Protein AF-A0A1B6EVH2-F1 (afdb_monomer_lite)

Secondary structure (DSSP, 8-state):
-TTEEEEE-SS----TT-----EEEEE-GGGS-TTT-TT---TTSTHHHHHHGGGG--TTHHHHHHHHHHHHHHHHHHHHTSPEEEEEEE--SS--SEEEEEEE------SB----PPP--TTPPP-----B---SSSS----EEEEGGGSTTHHHHHHTS-GGGS-S---S--EEEE---

pLDDT: mean 78.66, std 13.13, range [38.56, 90.81]

Sequence (181 aa):
DPRLSFSPAAPPLLPPAATTHLGTLSFDTQLLPPEDNYLATTHNVTGATRWQDTLELPAHCPDYDLSLLAARYDHYRNLSSRLLNLSLRLDTTEVREHMFGARVKLSWPRLAQDLVFPLTQVGNTTQRLLLVSNPGTQQPLVVQLVLETAYPSAASVLDNLPPGLKPEALTGAQSVLLVSA

Structure (mmCIF, N/CA/C/O backbone):
data_AF-A0A1B6EVH2-F1
#
_entry.id   AF-A0A1B6EVH2-F1
#
loop_
_atom_site.group_PDB
_atom_site.id
_atom_site.type_symbol
_atom_site.label_atom_id
_atom_site.label_alt_id
_atom_site.label_comp_id
_atom_site.label_asym_id
_atom_site.label_entity_id
_atom_site.label_seq_id
_atom_site.pdbx_PDB_ins_code
_atom_site.Cartn_x
_atom_site.Cartn_y
_atom_site.Cartn_z
_atom_site.occupancy
_atom_site.B_iso_or_equiv
_atom_site.auth_seq_id
_atom_site.auth_comp_id
_atom_site.auth_asym_id
_atom_site.auth_atom_id
_atom_site.pdbx_PDB_model_num
ATOM 1 N N . ASP A 1 1 ? -1.213 4.601 22.299 1.00 71.00 1 ASP A N 1
ATOM 2 C CA . ASP A 1 1 ? -0.086 4.949 21.415 1.00 71.00 1 ASP A CA 1
ATOM 3 C C . ASP A 1 1 ? -0.499 6.198 20.645 1.00 71.00 1 ASP A C 1
ATOM 5 O O . ASP A 1 1 ? -1.566 6.136 20.046 1.00 71.00 1 ASP A O 1
ATOM 9 N N . PRO A 1 2 ? 0.241 7.321 20.712 1.00 77.62 2 PRO A N 1
ATOM 10 C CA . PRO A 1 2 ? -0.133 8.566 20.026 1.00 77.62 2 PRO A CA 1
ATOM 11 C C . PRO A 1 2 ? -0.187 8.434 18.497 1.00 77.62 2 PRO A C 1
ATOM 13 O O . PRO A 1 2 ? -0.788 9.270 17.836 1.00 77.62 2 PRO A O 1
ATOM 16 N N . ARG A 1 3 ? 0.413 7.377 17.940 1.00 82.44 3 ARG A N 1
ATOM 17 C CA . ARG A 1 3 ? 0.448 7.097 16.500 1.00 82.44 3 ARG A CA 1
ATOM 18 C C . ARG A 1 3 ? -0.829 6.462 15.979 1.00 82.44 3 ARG A C 1
ATOM 20 O O . ARG A 1 3 ? -0.997 6.344 14.776 1.00 82.44 3 ARG A O 1
ATOM 27 N N . LEU A 1 4 ? -1.704 5.994 16.861 1.00 84.38 4 LEU A N 1
ATOM 28 C CA . LEU A 1 4 ? -2.889 5.253 16.469 1.00 84.38 4 LEU A CA 1
ATOM 29 C C . LEU A 1 4 ? -4.134 6.097 16.701 1.00 84.38 4 LEU A C 1
ATOM 31 O O . LEU A 1 4 ? -4.364 6.587 17.806 1.00 84.38 4 LEU A O 1
ATOM 35 N N . SER A 1 5 ? -4.946 6.239 15.659 1.00 85.81 5 SER A N 1
ATOM 36 C CA . SER A 1 5 ? -6.197 6.990 15.715 1.00 85.81 5 SER A CA 1
ATOM 37 C C . SER A 1 5 ? -7.366 6.154 15.205 1.00 85.81 5 SER A C 1
ATOM 39 O O . SER A 1 5 ? -7.192 5.221 14.420 1.00 85.81 5 SER A O 1
ATOM 41 N N . PHE A 1 6 ? -8.561 6.459 15.704 1.00 85.81 6 PHE A N 1
ATOM 42 C CA . PHE A 1 6 ? -9.798 5.796 15.311 1.00 85.81 6 PHE A CA 1
ATOM 43 C C . PHE A 1 6 ? -10.743 6.825 14.702 1.00 85.81 6 PHE A C 1
ATOM 45 O O . PHE A 1 6 ? -11.055 7.833 15.334 1.00 85.81 6 PHE A O 1
ATOM 52 N N . SER A 1 7 ? -11.202 6.554 13.484 1.00 87.38 7 SER A N 1
ATOM 53 C CA . SER A 1 7 ? -12.237 7.335 12.818 1.00 87.38 7 SER A CA 1
ATOM 54 C C . SER A 1 7 ? -13.526 6.512 12.789 1.00 87.38 7 SER A C 1
ATOM 56 O O . SER A 1 7 ? -13.542 5.450 12.158 1.00 87.38 7 SER A O 1
ATOM 58 N N . PRO A 1 8 ? -14.591 6.933 13.494 1.00 83.50 8 PRO A N 1
ATOM 59 C CA . PRO A 1 8 ? -15.845 6.197 13.503 1.00 83.50 8 PRO A CA 1
ATOM 60 C C . PRO A 1 8 ? -16.499 6.250 12.120 1.00 83.50 8 PRO A C 1
ATOM 62 O O . PRO A 1 8 ? -16.557 7.300 11.478 1.00 83.50 8 PRO A O 1
ATOM 65 N N . ALA A 1 9 ? -17.047 5.120 11.680 1.00 79.94 9 ALA A N 1
ATOM 66 C CA . ALA A 1 9 ? -18.043 5.139 10.624 1.00 79.94 9 ALA A CA 1
ATOM 67 C C . ALA A 1 9 ? -19.291 5.847 11.178 1.00 79.94 9 ALA A C 1
ATOM 69 O O . ALA A 1 9 ? -19.557 5.762 12.378 1.00 79.94 9 ALA A O 1
ATOM 70 N N . ALA A 1 10 ? -20.018 6.575 10.324 1.00 74.06 10 ALA A N 1
ATOM 71 C CA . ALA A 1 10 ? -21.297 7.226 10.638 1.00 74.06 10 ALA A CA 1
ATOM 72 C C . ALA A 1 10 ? -22.165 6.386 11.608 1.00 74.06 10 ALA A C 1
ATOM 74 O O . ALA A 1 10 ? -22.065 5.162 11.550 1.00 74.06 10 ALA A O 1
ATOM 75 N N . PRO A 1 11 ? -23.009 7.001 12.469 1.00 73.31 11 PRO A N 1
ATOM 76 C CA . PRO A 1 11 ? -23.606 6.363 13.651 1.00 73.31 11 PRO A CA 1
ATOM 77 C C . PRO A 1 11 ? -24.042 4.911 13.385 1.00 73.31 11 PRO A C 1
ATOM 79 O O . PRO A 1 11 ? -25.050 4.694 12.704 1.00 73.31 11 PRO A O 1
ATOM 82 N N . PRO A 1 12 ? -23.259 3.916 13.853 1.00 71.69 12 PRO A N 1
ATOM 83 C CA . PRO A 1 12 ? -23.447 2.541 13.428 1.00 71.69 12 PRO A CA 1
ATOM 84 C C . PRO A 1 12 ? -24.636 1.939 14.171 1.00 71.69 12 PRO A C 1
ATOM 86 O O . PRO A 1 12 ? -24.682 1.930 15.400 1.00 71.69 12 PRO A O 1
ATOM 89 N N . LEU A 1 13 ? -25.602 1.413 13.421 1.00 80.31 13 LEU A N 1
ATOM 90 C CA . LEU A 1 13 ? -26.661 0.581 13.980 1.00 80.31 13 LEU A CA 1
ATOM 91 C C . LEU A 1 13 ? -26.056 -0.795 14.281 1.00 80.31 13 LEU A C 1
ATOM 93 O O . LEU A 1 13 ? -25.420 -1.377 13.404 1.00 80.31 13 LEU A O 1
ATOM 97 N N . LEU A 1 14 ? -26.226 -1.291 15.510 1.00 82.62 14 LEU A N 1
ATOM 98 C CA . LEU A 1 14 ? -25.617 -2.537 15.991 1.00 82.62 14 LEU A CA 1
ATOM 99 C C . LEU A 1 14 ? -26.667 -3.649 16.128 1.00 82.62 14 LEU A C 1
ATOM 101 O O . LEU A 1 14 ? -27.191 -3.865 17.222 1.00 82.62 14 LEU A O 1
ATOM 105 N N . PRO A 1 15 ? -27.014 -4.355 15.036 1.00 83.88 15 PRO A N 1
ATOM 106 C CA . PRO A 1 15 ? -27.939 -5.470 15.118 1.00 83.88 15 PRO A CA 1
ATOM 107 C C . PRO A 1 15 ? -27.346 -6.637 15.928 1.00 83.88 15 PRO A C 1
ATOM 109 O O . PRO A 1 15 ? -26.137 -6.892 15.875 1.00 83.88 15 PRO A O 1
ATOM 112 N N . PRO A 1 16 ? -28.187 -7.384 16.664 1.00 82.81 16 PRO A N 1
ATOM 113 C CA . PRO A 1 16 ? -27.738 -8.544 17.418 1.00 82.81 16 PRO A CA 1
ATOM 114 C C . PRO A 1 16 ? -27.186 -9.629 16.483 1.00 82.81 16 PRO A C 1
ATOM 116 O O . PRO A 1 16 ? -27.730 -9.874 15.408 1.00 82.81 16 PRO A O 1
ATOM 119 N N . ALA A 1 17 ? -26.114 -10.296 16.924 1.00 84.19 17 ALA A N 1
ATOM 120 C CA . ALA A 1 17 ? -25.451 -11.400 16.218 1.00 84.19 17 ALA A CA 1
ATOM 121 C C . ALA A 1 17 ? -24.926 -11.070 14.802 1.00 84.19 17 ALA A C 1
ATOM 123 O O . ALA A 1 17 ? -24.724 -11.976 13.993 1.00 84.19 17 ALA A O 1
ATOM 124 N N . ALA A 1 18 ? -24.660 -9.795 14.507 1.00 85.81 18 ALA A N 1
ATOM 125 C CA . ALA A 1 18 ? -24.142 -9.352 13.217 1.00 85.81 18 ALA A CA 1
ATOM 126 C C . ALA A 1 18 ? -22.791 -8.632 13.346 1.00 85.81 18 ALA A C 1
ATOM 128 O O . ALA A 1 18 ? -22.536 -7.888 14.295 1.00 85.81 18 ALA A O 1
ATOM 129 N N . THR A 1 19 ? -21.920 -8.823 12.354 1.00 84.62 19 THR A N 1
ATOM 130 C CA . THR A 1 19 ? -20.659 -8.081 12.249 1.00 84.62 19 THR A CA 1
ATOM 131 C C . THR A 1 19 ? -20.939 -6.680 11.713 1.00 84.62 19 THR A C 1
ATOM 133 O O . THR A 1 19 ? -21.393 -6.526 10.583 1.00 84.62 19 THR A O 1
ATOM 136 N N . THR A 1 20 ? -20.650 -5.659 12.519 1.00 84.75 20 THR A N 1
ATOM 137 C CA . THR A 1 20 ? -20.881 -4.252 12.161 1.00 84.75 20 THR A CA 1
ATOM 138 C C . THR A 1 20 ? -19.551 -3.525 12.014 1.00 84.75 20 THR A C 1
ATOM 140 O O . THR A 1 20 ? -18.671 -3.645 12.867 1.00 84.75 20 THR A O 1
ATOM 143 N N . HIS A 1 21 ? -19.396 -2.752 10.941 1.00 85.44 21 HIS A N 1
ATOM 144 C CA . HIS A 1 21 ? -18.233 -1.892 10.756 1.00 85.44 21 HIS A CA 1
ATOM 145 C C . HIS A 1 21 ? -18.384 -0.618 11.599 1.00 85.44 21 HIS A C 1
ATOM 147 O O . HIS A 1 21 ? -19.167 0.267 11.264 1.00 85.44 21 HIS A O 1
ATOM 153 N N . LEU A 1 22 ? -17.630 -0.536 12.698 1.00 85.25 22 LEU A N 1
ATOM 154 C CA . LEU A 1 22 ? -17.666 0.601 13.625 1.00 85.25 22 LEU A CA 1
ATOM 155 C C . LEU A 1 22 ? -16.860 1.808 13.136 1.00 85.25 22 LEU A C 1
ATOM 157 O O . LEU A 1 22 ? -17.114 2.932 13.560 1.00 85.25 22 LEU A O 1
ATOM 161 N N . GLY A 1 23 ? -15.864 1.585 12.282 1.00 86.62 23 GLY A N 1
ATOM 162 C CA . GLY A 1 23 ? -14.924 2.612 11.861 1.00 86.62 23 GLY A CA 1
ATOM 163 C C . GLY A 1 23 ? -13.565 2.043 11.492 1.00 86.62 23 GLY A C 1
ATOM 164 O O . GLY A 1 23 ? -13.342 0.832 11.518 1.00 86.62 23 GLY A O 1
ATOM 165 N N . THR A 1 24 ? -12.648 2.944 11.176 1.00 86.94 24 THR A N 1
ATOM 166 C CA . THR A 1 24 ? -11.310 2.625 10.685 1.00 86.94 24 THR A CA 1
ATOM 167 C C . THR A 1 24 ? -10.253 3.030 11.700 1.00 86.94 24 THR A C 1
ATOM 169 O O . THR A 1 24 ? -10.239 4.165 12.180 1.00 86.94 24 THR A O 1
ATOM 172 N N . LEU A 1 25 ? -9.338 2.108 11.992 1.00 86.25 25 LEU A N 1
ATOM 173 C CA . LEU A 1 25 ? -8.116 2.391 12.737 1.00 86.25 25 LEU A CA 1
ATOM 174 C C . LEU A 1 25 ? -7.014 2.771 11.751 1.00 86.25 25 LEU A C 1
ATOM 176 O O . LEU A 1 25 ? -6.758 2.033 10.802 1.00 86.25 25 LEU A O 1
ATOM 180 N N . SER A 1 26 ? -6.352 3.895 11.989 1.00 85.00 26 SER A N 1
ATOM 181 C CA . SER A 1 26 ? -5.208 4.351 11.202 1.00 85.00 26 SER A CA 1
ATOM 182 C C . SER A 1 26 ? -3.971 4.480 12.082 1.00 85.00 26 SER A C 1
ATOM 184 O O . SER A 1 26 ? -4.056 4.776 13.278 1.00 85.00 26 SER A O 1
ATOM 186 N N . PHE A 1 27 ? -2.813 4.225 11.478 1.00 84.31 27 PHE A N 1
ATOM 187 C CA . PHE A 1 27 ? -1.514 4.352 12.120 1.00 84.31 27 PHE A CA 1
ATOM 188 C C . PHE A 1 27 ? -0.700 5.417 11.389 1.00 84.31 27 PHE A C 1
ATOM 190 O O . PHE A 1 27 ? -0.416 5.271 10.201 1.00 84.31 27 PHE A O 1
ATOM 197 N N . ASP A 1 28 ? -0.342 6.482 12.096 1.00 82.06 28 ASP A N 1
ATOM 198 C CA . ASP A 1 28 ? 0.443 7.581 11.562 1.00 82.06 28 ASP A CA 1
ATOM 199 C C . ASP A 1 28 ? 1.935 7.250 11.619 1.00 82.06 28 ASP A C 1
ATOM 201 O O . ASP A 1 28 ? 2.559 7.195 12.686 1.00 82.06 28 ASP A O 1
ATOM 205 N N . THR A 1 29 ? 2.514 7.009 10.444 1.00 77.38 29 THR A N 1
ATOM 206 C CA . THR A 1 29 ? 3.933 6.688 10.308 1.00 77.38 29 THR A CA 1
ATOM 207 C C . THR A 1 29 ? 4.831 7.913 10.420 1.00 77.38 29 THR A C 1
ATOM 209 O O . THR A 1 29 ? 6.028 7.746 10.614 1.00 77.38 29 THR A O 1
ATOM 212 N N . GLN A 1 30 ? 4.311 9.140 10.345 1.00 74.25 30 GLN A N 1
ATOM 213 C CA . GLN A 1 30 ? 5.144 10.346 10.455 1.00 74.25 30 GLN A CA 1
ATOM 214 C C . GLN A 1 30 ? 5.673 10.597 11.861 1.00 74.25 30 GLN A C 1
ATOM 216 O O . GLN A 1 30 ? 6.700 11.241 12.044 1.00 74.25 30 GLN A O 1
ATOM 221 N N . LEU A 1 31 ? 4.963 10.076 12.852 1.00 78.94 31 LEU A N 1
ATOM 222 C CA . LEU A 1 31 ? 5.383 10.102 14.243 1.00 78.94 31 LEU A CA 1
ATOM 223 C C . LEU A 1 31 ? 6.448 9.031 14.543 1.00 78.94 31 LEU A C 1
ATOM 225 O O . LEU A 1 31 ? 6.915 8.937 15.680 1.00 78.94 31 LEU A O 1
ATOM 229 N N . LEU A 1 32 ? 6.818 8.201 13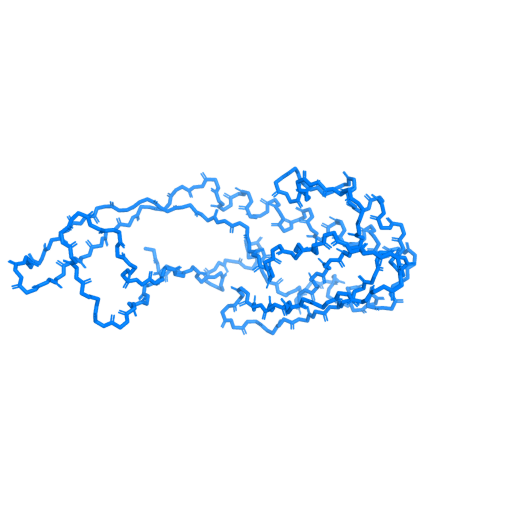.558 1.00 77.88 32 LEU A N 1
ATOM 230 C CA . LEU A 1 32 ? 8.010 7.364 13.646 1.00 77.88 32 LEU A CA 1
ATOM 231 C C . LEU A 1 32 ? 9.262 8.206 13.379 1.00 77.88 32 LEU A C 1
ATOM 233 O O . LEU A 1 32 ? 9.222 9.126 12.558 1.00 77.88 32 LEU A O 1
ATOM 237 N N . PRO A 1 33 ? 10.392 7.851 14.007 1.00 76.38 33 PRO A N 1
ATOM 238 C CA . PRO A 1 33 ? 11.686 8.347 13.572 1.00 76.38 33 PRO A CA 1
ATOM 239 C C . PRO A 1 33 ? 11.881 8.109 12.061 1.00 76.38 33 PRO A C 1
ATOM 241 O O . PRO A 1 33 ? 11.411 7.085 11.549 1.00 76.38 33 PRO A O 1
ATOM 244 N N . PRO A 1 34 ? 12.554 9.014 11.329 1.00 71.06 34 PRO A N 1
ATOM 245 C CA . PRO A 1 34 ? 12.783 8.869 9.889 1.00 71.06 34 PRO A CA 1
ATOM 246 C C . PRO A 1 34 ? 13.399 7.521 9.499 1.00 71.06 34 PRO A C 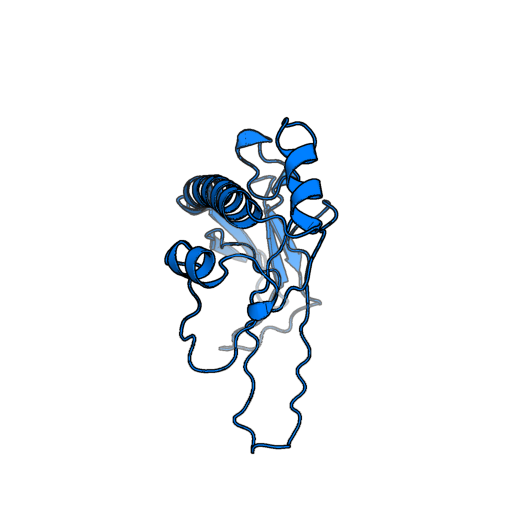1
ATOM 248 O O . PRO A 1 34 ? 13.025 6.950 8.479 1.00 71.06 34 PRO A O 1
ATOM 251 N N . GLU A 1 35 ? 14.297 6.999 10.332 1.00 70.88 35 GLU A N 1
ATOM 252 C CA . GLU A 1 35 ? 14.958 5.704 10.171 1.00 70.88 35 GLU A CA 1
ATOM 253 C C . GLU A 1 35 ? 14.020 4.495 10.295 1.00 70.88 35 GLU A C 1
ATOM 255 O O . GLU A 1 35 ? 14.327 3.435 9.762 1.00 70.88 35 GLU A O 1
ATOM 260 N N . ASP A 1 36 ? 12.872 4.646 10.954 1.00 72.31 36 ASP A N 1
ATOM 261 C CA . ASP A 1 36 ? 11.882 3.581 11.136 1.00 72.31 36 ASP A CA 1
ATOM 262 C C . ASP A 1 36 ? 10.674 3.745 10.200 1.00 72.31 36 ASP A C 1
ATOM 264 O O . ASP A 1 36 ? 9.855 2.832 10.051 1.00 72.31 36 ASP A O 1
ATOM 268 N N . ASN A 1 37 ? 10.525 4.904 9.556 1.00 74.00 37 ASN A N 1
ATOM 269 C CA . ASN A 1 37 ? 9.389 5.186 8.691 1.00 74.00 37 ASN A CA 1
ATOM 270 C C . ASN A 1 37 ? 9.566 4.539 7.308 1.00 74.00 37 ASN A C 1
ATOM 272 O O . ASN A 1 37 ? 10.080 5.139 6.368 1.00 74.00 37 ASN A O 1
ATOM 276 N N . TYR A 1 38 ? 9.044 3.322 7.162 1.00 73.88 38 TYR A N 1
ATOM 277 C CA . TYR A 1 38 ? 9.048 2.569 5.901 1.00 73.88 38 TYR A CA 1
ATOM 278 C C . TYR A 1 38 ? 8.233 3.216 4.763 1.00 73.88 38 TYR A C 1
ATOM 280 O O . TYR A 1 38 ? 8.354 2.786 3.615 1.00 73.88 38 TYR A O 1
ATOM 288 N N . LEU A 1 39 ? 7.407 4.228 5.062 1.00 72.81 39 LEU A N 1
ATOM 289 C CA . LEU A 1 39 ? 6.673 5.018 4.069 1.00 72.81 39 LEU A CA 1
ATOM 290 C C . LEU A 1 39 ? 7.364 6.334 3.722 1.00 72.81 39 LEU A C 1
ATOM 292 O O . LEU A 1 39 ? 6.938 6.968 2.766 1.00 72.81 39 LEU A O 1
ATOM 296 N N . ALA A 1 40 ? 8.402 6.750 4.459 1.00 66.06 40 ALA A N 1
ATOM 297 C CA . ALA A 1 40 ? 9.045 8.029 4.214 1.00 66.06 40 ALA A CA 1
ATOM 298 C C . ALA A 1 40 ? 9.582 8.106 2.781 1.00 66.06 40 ALA A C 1
ATOM 300 O O . ALA A 1 40 ? 10.413 7.301 2.341 1.00 66.06 40 ALA A O 1
ATOM 301 N N . THR A 1 41 ? 9.139 9.139 2.067 1.00 58.22 41 THR A N 1
ATOM 302 C CA . THR A 1 41 ? 9.846 9.643 0.891 1.00 58.22 41 THR A CA 1
ATOM 303 C C . THR A 1 41 ? 11.292 9.903 1.303 1.00 58.22 41 THR A C 1
ATOM 305 O O . THR A 1 41 ? 11.530 10.552 2.325 1.00 58.22 41 THR A O 1
ATOM 308 N N . THR A 1 42 ? 12.259 9.406 0.535 1.00 56.41 42 THR A N 1
ATOM 309 C CA . THR A 1 42 ? 13.707 9.481 0.805 1.00 56.41 42 THR A CA 1
ATOM 310 C C . THR A 1 42 ? 14.259 10.909 0.694 1.00 56.41 42 THR A C 1
ATOM 312 O O . THR A 1 42 ? 15.378 11.099 0.240 1.00 56.41 42 THR A O 1
ATOM 315 N N . HIS A 1 43 ? 13.495 11.930 1.083 1.00 45.66 43 HIS A N 1
ATOM 316 C CA . HIS A 1 43 ? 13.674 13.349 0.774 1.00 45.66 43 HIS A CA 1
ATOM 317 C C . HIS A 1 43 ? 14.983 13.968 1.292 1.00 45.66 43 HIS A C 1
ATOM 319 O O . HIS A 1 43 ? 15.277 15.110 0.958 1.00 45.66 43 HIS A O 1
ATOM 325 N N . ASN A 1 44 ? 15.775 13.231 2.077 1.00 46.81 44 ASN A N 1
ATOM 326 C CA . ASN A 1 44 ? 17.033 13.707 2.653 1.00 46.81 44 ASN A CA 1
ATOM 327 C C . ASN A 1 44 ? 18.186 12.690 2.613 1.00 46.81 44 ASN A C 1
ATOM 329 O O . ASN A 1 44 ? 19.218 12.896 3.248 1.00 46.81 44 ASN A O 1
ATOM 333 N N . VAL A 1 45 ? 18.032 11.586 1.879 1.00 50.62 45 VAL A N 1
ATOM 334 C CA . VAL A 1 45 ? 19.110 10.611 1.670 1.00 50.62 45 VAL A CA 1
ATOM 335 C C . VAL A 1 45 ? 19.594 10.782 0.237 1.00 50.62 45 VAL A C 1
ATOM 337 O O . VAL A 1 45 ? 18.787 10.993 -0.661 1.00 50.62 45 VAL A O 1
ATOM 340 N N . THR A 1 46 ? 20.892 10.638 -0.016 1.00 51.03 46 THR A N 1
ATOM 341 C CA . THR A 1 46 ? 21.505 10.628 -1.363 1.00 51.03 46 THR A CA 1
ATOM 342 C C . THR A 1 46 ? 20.837 9.662 -2.363 1.00 51.03 46 THR A C 1
ATOM 344 O O . THR A 1 46 ? 21.101 9.734 -3.561 1.00 51.03 46 THR A O 1
ATOM 347 N N . GLY A 1 47 ? 19.949 8.779 -1.892 1.00 53.38 47 GLY A N 1
ATOM 348 C CA . GLY A 1 47 ? 19.057 7.950 -2.697 1.00 53.38 47 GLY A CA 1
ATOM 349 C C . GLY A 1 47 ? 17.854 8.672 -3.327 1.00 53.38 47 GLY A C 1
ATOM 350 O O . GLY A 1 47 ? 17.379 8.178 -4.341 1.00 53.38 47 GLY A O 1
ATOM 351 N N . ALA A 1 48 ? 17.387 9.824 -2.816 1.00 54.16 48 ALA A N 1
ATOM 352 C CA . ALA A 1 48 ? 16.241 10.566 -3.376 1.00 54.16 48 ALA A CA 1
ATOM 353 C C . ALA A 1 48 ? 16.448 10.981 -4.834 1.00 54.16 48 ALA A C 1
ATOM 355 O O . ALA A 1 48 ? 15.574 10.831 -5.675 1.00 54.16 48 ALA A O 1
ATOM 356 N N . THR A 1 49 ? 17.629 11.500 -5.143 1.00 57.84 49 THR A N 1
ATOM 357 C CA . THR A 1 49 ? 17.947 11.920 -6.508 1.00 57.84 49 THR A CA 1
ATOM 358 C C . THR A 1 49 ? 18.038 10.711 -7.441 1.00 57.84 49 THR A C 1
ATOM 360 O O . THR A 1 49 ? 17.636 10.797 -8.588 1.00 57.84 49 THR A O 1
ATOM 363 N N . ARG A 1 50 ? 18.478 9.554 -6.921 1.00 66.25 50 ARG A N 1
ATOM 364 C CA . ARG A 1 50 ? 18.678 8.327 -7.705 1.00 66.25 50 ARG A CA 1
ATOM 365 C C . ARG A 1 50 ? 17.392 7.580 -8.052 1.00 66.25 50 ARG A C 1
ATOM 367 O O . ARG A 1 50 ? 17.407 6.839 -9.022 1.00 66.25 50 ARG A O 1
ATOM 374 N N . TRP A 1 51 ? 16.306 7.730 -7.285 1.00 72.75 51 TRP A N 1
ATOM 375 C CA . TRP A 1 51 ? 15.034 7.089 -7.658 1.00 72.75 51 TRP A CA 1
ATOM 376 C C . TRP A 1 51 ? 14.319 7.846 -8.775 1.00 72.75 51 TRP A C 1
ATOM 378 O O . TRP A 1 51 ? 13.632 7.232 -9.575 1.00 72.75 51 TRP A O 1
ATOM 388 N N . GLN A 1 52 ? 14.461 9.171 -8.858 1.00 76.94 52 GLN A N 1
ATOM 389 C CA . GLN A 1 52 ? 13.815 9.931 -9.936 1.00 76.94 52 GLN A CA 1
ATOM 390 C C . GLN A 1 52 ? 14.365 9.505 -11.298 1.00 76.94 52 GLN A C 1
ATOM 392 O O . GLN A 1 52 ? 13.605 9.368 -12.254 1.00 76.94 52 GLN A O 1
ATOM 397 N N . ASP A 1 53 ? 15.659 9.187 -11.343 1.00 81.62 53 ASP A N 1
ATOM 398 C CA . ASP A 1 53 ? 16.330 8.641 -12.521 1.00 81.62 53 ASP A CA 1
ATOM 399 C C . ASP A 1 53 ? 15.761 7.269 -12.943 1.00 81.62 53 ASP A C 1
ATOM 401 O O . ASP A 1 53 ? 15.837 6.904 -14.117 1.00 81.62 53 ASP A O 1
ATOM 405 N N . THR A 1 54 ? 15.151 6.499 -12.027 1.00 83.06 54 THR A N 1
ATOM 406 C CA . THR A 1 54 ? 14.551 5.199 -12.376 1.00 83.06 54 THR A CA 1
ATOM 407 C C . THR A 1 54 ? 13.206 5.328 -13.088 1.00 83.06 54 THR A C 1
ATOM 409 O O . THR A 1 54 ? 12.790 4.371 -13.741 1.00 83.06 54 THR A O 1
ATOM 412 N N . LEU A 1 55 ? 12.572 6.510 -13.080 1.00 84.38 55 LEU A N 1
ATOM 413 C CA . LEU A 1 55 ? 11.324 6.758 -13.815 1.00 84.38 55 LEU A CA 1
ATOM 414 C C . LEU A 1 55 ? 11.500 6.618 -15.335 1.00 84.38 55 LEU A C 1
ATOM 416 O O . LEU A 1 55 ? 10.544 6.291 -16.038 1.00 84.38 55 LEU A O 1
ATOM 420 N N . GLU A 1 56 ? 12.713 6.821 -15.851 1.00 87.88 56 GLU A N 1
ATOM 421 C CA . GLU A 1 56 ? 13.041 6.607 -17.268 1.00 87.88 56 GLU A CA 1
ATOM 422 C C . GLU A 1 56 ? 13.263 5.125 -17.622 1.00 87.88 56 GLU A C 1
ATOM 424 O O . GLU A 1 56 ? 13.518 4.796 -18.779 1.00 87.88 56 GLU A O 1
ATOM 429 N N . LEU A 1 57 ? 13.145 4.221 -16.642 1.00 89.56 57 LEU A N 1
ATOM 430 C CA . LEU A 1 57 ? 13.357 2.776 -16.775 1.00 89.56 57 LEU A CA 1
ATOM 431 C C . LEU A 1 57 ? 14.735 2.390 -17.356 1.00 89.56 57 LEU A C 1
ATOM 433 O O . LEU A 1 57 ? 14.819 1.568 -18.276 1.00 89.56 57 LEU A O 1
ATOM 437 N N . PRO A 1 58 ? 15.851 2.933 -16.829 1.00 90.50 58 PRO A N 1
ATOM 438 C CA . PRO A 1 58 ? 17.183 2.507 -17.236 1.00 90.50 58 PRO A CA 1
ATOM 439 C C . PRO A 1 58 ? 17.449 1.050 -16.819 1.00 90.50 58 PRO A C 1
ATOM 441 O O . PRO A 1 58 ? 16.836 0.516 -15.899 1.00 90.50 58 PRO A O 1
ATOM 444 N N . ALA A 1 59 ? 18.443 0.404 -17.434 1.00 89.00 59 ALA A N 1
ATOM 445 C CA . ALA A 1 59 ? 18.746 -1.013 -17.192 1.00 89.00 59 ALA A CA 1
ATOM 446 C C . ALA A 1 59 ? 19.064 -1.378 -15.722 1.00 89.00 59 ALA A C 1
ATOM 448 O O . ALA A 1 59 ? 18.920 -2.535 -15.343 1.00 89.00 59 ALA A O 1
ATOM 449 N N . HIS A 1 60 ? 19.486 -0.408 -14.904 1.00 86.00 60 HIS A N 1
ATOM 450 C CA . HIS A 1 60 ? 19.806 -0.586 -13.481 1.00 86.00 60 HIS A CA 1
ATOM 451 C C . HIS A 1 60 ? 18.617 -0.322 -12.533 1.00 86.00 60 HIS A C 1
ATOM 453 O O . HIS A 1 60 ? 18.759 -0.462 -11.320 1.00 86.00 60 HIS A O 1
ATOM 459 N N . CYS A 1 61 ? 17.454 0.073 -13.065 1.00 88.12 61 CYS A N 1
ATOM 460 C CA . CYS A 1 61 ? 16.224 0.295 -12.297 1.00 88.12 61 CYS A CA 1
ATOM 461 C C . CYS A 1 61 ? 15.819 -0.912 -11.419 1.00 88.12 61 CYS A C 1
ATOM 463 O O . CYS A 1 61 ? 15.530 -0.687 -10.242 1.00 88.12 61 CYS A O 1
ATOM 465 N N . PRO A 1 62 ? 15.893 -2.175 -11.892 1.00 88.62 62 PRO A N 1
ATOM 466 C CA . PRO A 1 62 ? 15.483 -3.339 -11.097 1.00 88.62 62 PRO A CA 1
ATOM 467 C C . PRO A 1 62 ? 16.267 -3.507 -9.796 1.00 88.62 62 PRO A C 1
ATOM 469 O O . PRO A 1 62 ? 15.684 -3.780 -8.748 1.00 88.62 62 PRO A O 1
ATOM 472 N N . ASP A 1 63 ? 17.587 -3.316 -9.851 1.00 87.06 63 ASP A N 1
ATOM 473 C CA . ASP A 1 63 ? 18.458 -3.458 -8.683 1.00 87.06 63 ASP A CA 1
ATOM 474 C C . ASP A 1 63 ? 18.142 -2.385 -7.638 1.00 87.06 63 ASP A C 1
ATOM 476 O O . ASP A 1 63 ? 18.100 -2.659 -6.435 1.00 87.06 63 ASP A O 1
ATOM 480 N N . TYR A 1 64 ? 17.877 -1.160 -8.101 1.00 85.12 64 TYR A N 1
ATOM 481 C CA . TYR A 1 64 ? 17.508 -0.054 -7.230 1.00 85.12 64 TYR A CA 1
ATOM 482 C C . TYR A 1 64 ? 16.150 -0.304 -6.564 1.00 85.12 64 TYR A C 1
ATOM 484 O O . TYR A 1 64 ? 16.058 -0.239 -5.335 1.00 85.12 64 TYR A O 1
ATOM 492 N N . ASP A 1 65 ? 15.125 -0.665 -7.338 1.00 84.88 65 ASP A N 1
ATOM 493 C CA . ASP A 1 65 ? 13.771 -0.916 -6.835 1.00 84.88 65 ASP A CA 1
ATOM 494 C C . ASP A 1 65 ? 13.747 -2.068 -5.824 1.00 84.88 65 ASP A C 1
ATOM 496 O O . ASP A 1 65 ? 13.144 -1.944 -4.754 1.00 84.88 65 ASP A O 1
ATOM 500 N N . LEU A 1 66 ? 14.462 -3.163 -6.107 1.00 87.19 66 LEU A N 1
ATOM 501 C CA . LEU A 1 66 ? 14.606 -4.284 -5.176 1.00 87.19 66 LEU A CA 1
ATOM 502 C C . LEU A 1 66 ? 15.347 -3.878 -3.900 1.00 87.19 66 LEU A C 1
ATOM 504 O O . LEU A 1 66 ? 14.934 -4.271 -2.809 1.00 87.19 66 LEU A O 1
ATOM 508 N N . SER A 1 67 ? 16.406 -3.069 -4.006 1.00 85.88 67 SER A N 1
ATOM 509 C CA . SER A 1 67 ? 17.150 -2.591 -2.833 1.00 85.88 67 SER A CA 1
ATOM 510 C C . SER A 1 67 ? 16.294 -1.695 -1.932 1.00 85.88 67 SER A C 1
ATOM 512 O O . SER A 1 67 ? 16.305 -1.845 -0.707 1.00 85.88 67 SER A O 1
ATOM 514 N N . LEU A 1 68 ? 15.488 -0.814 -2.533 1.00 83.38 68 LEU A N 1
ATOM 515 C CA . LEU A 1 68 ? 14.571 0.071 -1.825 1.00 83.38 68 LEU A CA 1
ATOM 516 C C . LEU A 1 68 ? 13.435 -0.723 -1.173 1.00 83.38 68 LEU A C 1
ATOM 518 O O . LEU A 1 68 ? 13.096 -0.483 -0.010 1.00 83.38 68 LEU A O 1
ATOM 522 N N . LEU A 1 69 ? 12.862 -1.683 -1.903 1.00 85.94 69 LEU A N 1
ATOM 523 C CA . LEU A 1 69 ? 11.830 -2.578 -1.390 1.00 85.94 69 LEU A CA 1
ATOM 524 C C . LEU A 1 69 ? 12.349 -3.390 -0.204 1.00 85.94 69 LEU A C 1
ATOM 526 O O . LEU A 1 69 ? 11.664 -3.456 0.814 1.00 85.94 69 LEU A O 1
ATOM 530 N N . ALA A 1 70 ? 13.542 -3.977 -0.313 1.00 86.44 70 ALA A N 1
ATOM 531 C CA . ALA A 1 70 ? 14.149 -4.772 0.750 1.00 86.44 70 ALA A CA 1
ATOM 532 C C . ALA A 1 70 ? 14.327 -3.947 2.031 1.00 86.44 70 ALA A C 1
ATOM 534 O O . ALA A 1 70 ? 13.825 -4.344 3.082 1.00 86.44 70 ALA A O 1
ATOM 535 N N . ALA A 1 71 ? 14.922 -2.753 1.925 1.00 83.50 71 ALA A N 1
ATOM 536 C CA . ALA A 1 71 ? 15.100 -1.856 3.066 1.00 83.50 71 ALA A CA 1
ATOM 537 C C . ALA A 1 71 ? 13.758 -1.519 3.744 1.00 83.50 71 ALA A C 1
ATOM 539 O O . ALA A 1 71 ? 13.597 -1.692 4.953 1.00 83.50 71 ALA A O 1
ATOM 540 N N . ARG A 1 72 ? 12.747 -1.104 2.968 1.00 84.06 72 ARG A N 1
ATOM 541 C CA . ARG A 1 72 ? 11.410 -0.774 3.500 1.00 84.06 72 ARG A CA 1
ATOM 542 C C . ARG A 1 72 ? 10.713 -1.980 4.121 1.00 84.06 72 ARG A C 1
ATOM 544 O O . ARG A 1 72 ? 10.055 -1.851 5.155 1.00 84.06 72 ARG A O 1
ATOM 551 N N . TYR A 1 73 ? 10.838 -3.144 3.497 1.00 87.25 73 TYR A N 1
ATOM 552 C CA . TYR A 1 73 ? 10.222 -4.374 3.971 1.00 87.25 73 TYR A CA 1
ATOM 553 C C . TYR A 1 73 ? 10.837 -4.855 5.291 1.00 87.25 73 TYR A C 1
ATOM 555 O O . TYR A 1 73 ? 10.101 -5.316 6.168 1.00 87.25 73 TYR A O 1
ATOM 563 N N . ASP A 1 74 ? 12.144 -4.673 5.483 1.00 86.62 74 ASP A N 1
ATOM 564 C CA . ASP A 1 74 ? 12.824 -4.967 6.747 1.00 86.62 74 ASP A CA 1
ATOM 565 C C . ASP A 1 74 ? 12.350 -4.041 7.877 1.00 86.62 74 ASP A C 1
ATOM 567 O O . ASP A 1 74 ? 11.981 -4.522 8.955 1.00 86.62 74 ASP A O 1
ATOM 571 N N . HIS A 1 75 ? 12.234 -2.731 7.626 1.00 84.88 75 HIS A N 1
ATOM 572 C CA . HIS A 1 75 ? 11.652 -1.788 8.594 1.00 84.88 75 HIS A CA 1
ATOM 573 C C . HIS A 1 75 ? 10.201 -2.146 8.943 1.00 84.88 75 HIS A C 1
ATOM 575 O O . HIS A 1 75 ? 9.830 -2.206 10.120 1.00 84.88 75 HIS A O 1
ATOM 581 N N . TYR A 1 76 ? 9.383 -2.465 7.936 1.00 86.88 76 TYR A N 1
ATOM 582 C CA . TYR A 1 76 ? 8.020 -2.946 8.149 1.00 86.88 76 TYR A CA 1
ATOM 583 C C . TYR A 1 76 ? 7.987 -4.218 9.005 1.00 86.88 76 TYR A C 1
ATOM 585 O O . TYR A 1 76 ? 7.166 -4.314 9.920 1.00 86.88 76 TYR A O 1
ATOM 593 N N . ARG A 1 77 ? 8.852 -5.207 8.751 1.00 88.12 77 ARG A N 1
ATOM 594 C CA . ARG A 1 77 ? 8.904 -6.440 9.555 1.00 88.12 77 ARG A CA 1
ATOM 595 C C . ARG A 1 77 ? 9.255 -6.155 11.005 1.00 88.12 77 ARG A C 1
ATOM 597 O O . ARG A 1 77 ? 8.610 -6.703 11.900 1.00 88.12 77 ARG A O 1
ATOM 604 N N . ASN A 1 78 ? 10.217 -5.271 11.238 1.00 86.62 78 ASN A N 1
ATOM 605 C CA . ASN A 1 78 ? 10.609 -4.872 12.585 1.00 86.62 78 ASN A CA 1
ATOM 606 C C . ASN A 1 78 ? 9.438 -4.225 13.334 1.00 86.62 78 ASN A C 1
ATOM 608 O O . ASN A 1 78 ? 9.140 -4.620 14.465 1.00 86.62 78 ASN A O 1
ATOM 612 N N . LEU A 1 79 ? 8.703 -3.319 12.687 1.00 83.56 79 LEU A N 1
ATOM 613 C CA . LEU A 1 79 ? 7.539 -2.653 13.281 1.00 83.56 79 LEU A CA 1
ATOM 614 C C . LEU A 1 79 ? 6.332 -3.585 13.459 1.00 83.56 79 LEU A C 1
ATOM 616 O O . LEU A 1 79 ? 5.704 -3.592 14.517 1.00 83.56 79 LEU A O 1
ATOM 620 N N . SER A 1 80 ? 6.016 -4.398 12.451 1.00 87.06 80 SER A N 1
ATOM 621 C CA . SER A 1 80 ? 4.857 -5.306 12.443 1.00 87.06 80 SER A CA 1
ATOM 622 C C . SER A 1 80 ? 5.043 -6.564 13.293 1.00 87.06 80 SER A C 1
ATOM 624 O O . SER A 1 80 ? 4.071 -7.277 13.554 1.00 87.06 80 SER A O 1
ATOM 626 N N . SER A 1 81 ? 6.266 -6.846 13.756 1.00 85.19 81 SER A N 1
ATOM 627 C CA . SER A 1 81 ? 6.544 -7.936 14.699 1.00 85.19 81 SER A CA 1
ATOM 628 C C . SER A 1 81 ? 5.823 -7.758 16.041 1.00 85.19 81 SER A C 1
ATOM 630 O O . SER A 1 81 ? 5.526 -8.740 16.724 1.00 85.19 81 SER A O 1
ATOM 632 N N . ARG A 1 82 ? 5.503 -6.513 16.412 1.00 83.12 82 ARG A N 1
ATOM 633 C CA . ARG A 1 82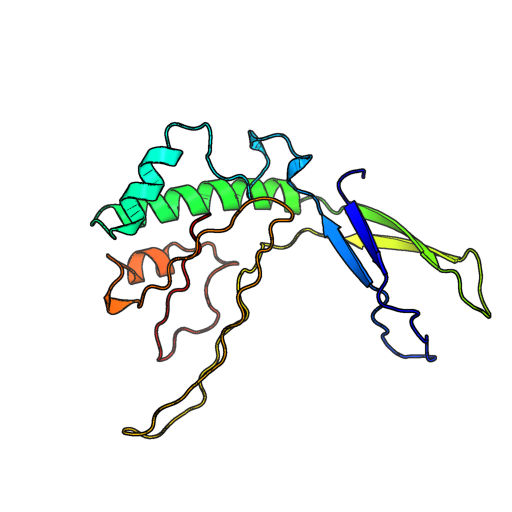 ? 4.865 -6.167 17.683 1.00 83.12 82 ARG A CA 1
ATOM 634 C C . ARG A 1 82 ? 3.354 -6.033 17.513 1.00 83.12 82 ARG A C 1
ATOM 636 O O . ARG A 1 82 ? 2.867 -5.339 16.625 1.00 83.12 82 ARG A O 1
ATOM 643 N N . LEU A 1 83 ? 2.612 -6.675 18.413 1.00 84.75 83 LEU A N 1
ATOM 644 C CA . LEU A 1 83 ? 1.175 -6.460 18.563 1.00 84.75 83 LEU A CA 1
ATOM 645 C C . LEU A 1 83 ? 0.946 -5.171 19.355 1.00 84.75 83 LEU A C 1
ATOM 647 O O . LEU A 1 83 ? 1.536 -4.978 20.419 1.00 84.75 83 LEU A O 1
ATOM 651 N N . LEU A 1 84 ? 0.071 -4.309 18.850 1.00 85.62 84 LEU A N 1
ATOM 652 C CA . LEU A 1 84 ? -0.353 -3.101 19.544 1.00 85.62 84 LEU A CA 1
ATOM 653 C C . LEU A 1 84 ? -1.626 -3.419 20.330 1.00 85.62 84 LEU A C 1
ATOM 655 O O . LEU A 1 84 ? -2.642 -3.819 19.757 1.00 85.62 84 LEU A O 1
ATOM 659 N N . ASN A 1 85 ? -1.555 -3.252 21.648 1.00 88.12 85 ASN A N 1
ATOM 660 C CA . ASN A 1 85 ? -2.706 -3.400 22.531 1.00 88.12 85 ASN A CA 1
ATOM 661 C C . ASN A 1 85 ? -3.474 -2.078 22.593 1.00 88.12 85 ASN A C 1
ATOM 663 O O . ASN A 1 85 ? -2.885 -1.017 22.808 1.00 88.12 85 ASN A O 1
ATOM 667 N N . LEU A 1 86 ? -4.787 -2.160 22.430 1.00 87.25 86 LEU A N 1
ATOM 668 C CA . LEU A 1 86 ? -5.704 -1.032 22.428 1.00 87.25 86 LEU A CA 1
ATOM 669 C C . LEU A 1 86 ? -6.856 -1.309 23.383 1.00 87.25 86 LEU A C 1
ATOM 671 O O . LEU A 1 86 ? -7.320 -2.442 23.489 1.00 87.25 86 LEU A O 1
ATOM 675 N N . SER A 1 87 ? -7.346 -0.255 24.021 1.00 87.88 87 SER A N 1
ATOM 676 C CA . SER A 1 87 ? -8.591 -0.284 24.781 1.00 87.88 87 SER A CA 1
ATOM 677 C C . SER A 1 87 ? -9.587 0.613 24.067 1.00 87.88 87 SER A C 1
ATOM 679 O O . SER A 1 87 ? -9.297 1.784 23.826 1.00 87.88 87 SER A O 1
ATOM 681 N N . LEU A 1 88 ? -10.734 0.055 23.697 1.00 85.31 88 LEU A N 1
ATOM 682 C CA . LEU A 1 88 ? -11.795 0.756 22.987 1.00 85.31 88 LEU A CA 1
ATOM 683 C C . LEU A 1 88 ? -13.008 0.911 23.901 1.00 85.31 88 LEU A C 1
ATOM 685 O O . LEU A 1 88 ? -13.316 0.026 24.704 1.00 85.31 88 LEU A O 1
ATOM 689 N N . ARG A 1 89 ? -13.684 2.054 23.763 1.00 87.88 89 ARG A N 1
ATOM 690 C CA . ARG A 1 89 ? -14.921 2.377 24.472 1.00 87.88 89 ARG A CA 1
ATOM 691 C C . ARG A 1 89 ? -16.096 2.304 23.525 1.00 87.88 89 ARG A C 1
ATOM 693 O O . ARG A 1 89 ? -16.095 2.995 22.509 1.00 87.88 89 ARG A O 1
ATOM 700 N N . LEU A 1 90 ? -17.089 1.502 23.883 1.00 85.06 90 LEU A N 1
ATOM 701 C CA . LEU A 1 90 ? -18.357 1.438 23.182 1.00 85.06 90 LEU A CA 1
ATOM 702 C C . LEU A 1 90 ? -19.455 2.076 24.032 1.00 85.06 90 LEU A C 1
ATOM 704 O O . LEU A 1 90 ? -19.773 1.597 25.121 1.00 85.06 90 LEU A O 1
ATOM 708 N N . ASP A 1 91 ? -20.047 3.130 23.476 1.00 86.19 91 ASP A N 1
ATOM 709 C CA . ASP A 1 91 ? -21.251 3.766 23.991 1.00 86.19 91 ASP A CA 1
ATOM 710 C C . ASP A 1 91 ? -22.391 3.555 22.995 1.00 86.19 91 ASP A C 1
ATOM 712 O O . ASP A 1 91 ? -22.346 4.032 21.862 1.00 86.19 91 ASP A O 1
ATOM 716 N N . THR A 1 92 ? -23.414 2.826 23.426 1.00 84.06 92 THR A N 1
ATOM 717 C CA . THR A 1 92 ? -24.656 2.581 22.684 1.00 84.06 92 THR A CA 1
ATOM 718 C C . THR A 1 92 ? -25.855 3.123 23.461 1.00 84.06 92 THR A C 1
ATOM 720 O O . THR A 1 92 ? -25.730 3.645 24.576 1.00 84.06 92 THR A O 1
ATOM 723 N N . THR A 1 93 ? -27.039 3.009 22.867 1.00 84.62 93 THR A N 1
ATOM 724 C CA . THR A 1 93 ? -28.312 3.343 23.507 1.00 84.62 93 THR A CA 1
ATOM 725 C C . THR A 1 93 ? -28.604 2.458 24.719 1.00 84.62 93 THR A C 1
ATOM 727 O O . THR A 1 93 ? -29.035 2.976 25.749 1.00 84.62 93 THR A O 1
ATOM 730 N N . GLU A 1 94 ? -28.328 1.158 24.625 1.00 84.06 94 GLU A N 1
ATOM 731 C CA . GLU A 1 94 ? -28.639 0.146 25.640 1.00 84.06 94 GLU A CA 1
ATOM 732 C C . GLU A 1 94 ? -27.472 -0.102 26.606 1.00 84.06 94 GLU A C 1
ATOM 734 O O . GLU A 1 94 ? -27.681 -0.295 27.802 1.00 84.06 94 GLU A O 1
ATOM 739 N N . VAL A 1 95 ? -26.239 -0.095 26.094 1.00 82.69 95 VAL A N 1
ATOM 740 C CA . VAL A 1 95 ? -25.004 -0.382 26.838 1.00 82.69 95 VAL A CA 1
ATOM 741 C C . VAL A 1 95 ? -24.047 0.799 26.720 1.00 82.69 95 VAL A C 1
ATOM 743 O O . VAL A 1 95 ? -23.617 1.146 25.622 1.00 82.69 95 VAL A O 1
ATOM 746 N N . ARG A 1 96 ? -23.680 1.402 27.850 1.00 84.69 96 ARG A N 1
ATOM 747 C CA . ARG A 1 96 ? -22.736 2.529 27.921 1.00 84.69 96 ARG A CA 1
ATOM 748 C C . ARG A 1 96 ? -21.461 2.128 28.649 1.00 84.69 96 ARG A C 1
ATOM 750 O O . ARG A 1 96 ? -21.488 1.211 29.467 1.00 84.69 96 ARG A O 1
ATOM 757 N N . GLU A 1 97 ? -20.377 2.845 28.374 1.00 87.06 97 GLU A N 1
ATOM 758 C CA . GLU A 1 97 ? -19.068 2.704 29.021 1.00 87.06 97 GLU A CA 1
ATOM 759 C C . GLU A 1 97 ? -18.481 1.288 28.908 1.00 87.06 97 GLU A C 1
ATOM 761 O O . GLU A 1 97 ? -17.689 0.855 29.749 1.00 87.06 97 GLU A O 1
ATOM 766 N N . HIS A 1 98 ? -18.852 0.532 27.869 1.00 87.50 98 HIS A N 1
ATOM 767 C CA . HIS A 1 98 ? -18.330 -0.816 27.707 1.00 87.50 98 HIS A CA 1
ATOM 768 C C . HIS A 1 98 ? -16.898 -0.761 27.176 1.00 87.50 98 HIS A C 1
ATOM 770 O O . HIS A 1 98 ? -16.641 -0.323 26.053 1.00 87.50 98 HIS A O 1
ATOM 776 N N . MET A 1 99 ? -15.960 -1.207 28.007 1.00 89.56 99 MET A N 1
ATOM 777 C CA . MET A 1 99 ? -14.543 -1.313 27.679 1.00 89.56 99 MET A CA 1
ATOM 778 C C . MET A 1 99 ? -14.242 -2.682 27.085 1.00 89.56 99 MET A C 1
ATOM 780 O O . MET A 1 99 ? -14.541 -3.704 27.703 1.00 89.56 99 MET A O 1
ATOM 784 N N . PHE A 1 100 ? -13.564 -2.715 25.942 1.00 88.50 100 PHE A N 1
ATOM 785 C CA . PHE A 1 100 ? -13.027 -3.957 25.396 1.00 88.50 100 PHE A CA 1
ATOM 786 C C . PHE A 1 100 ? -11.604 -3.769 24.870 1.00 88.50 100 PHE A C 1
ATOM 788 O O . PHE A 1 100 ? -11.234 -2.720 24.340 1.00 88.50 100 PHE A O 1
ATOM 795 N N . GLY A 1 101 ? -10.787 -4.804 25.062 1.00 88.31 101 GLY A N 1
ATOM 796 C CA . GLY A 1 101 ? -9.414 -4.843 24.579 1.00 88.31 101 GLY A CA 1
ATOM 797 C C . GLY A 1 101 ? -9.354 -5.330 23.135 1.00 88.31 101 GLY A C 1
ATOM 798 O O . GLY A 1 101 ? -9.947 -6.353 22.795 1.00 88.31 101 GLY A O 1
ATOM 799 N N . ALA A 1 102 ? -8.593 -4.636 22.299 1.00 86.38 102 ALA A N 1
ATOM 800 C CA . ALA A 1 102 ? -8.267 -5.048 20.944 1.00 86.38 102 ALA A CA 1
ATOM 801 C C . ALA A 1 102 ? -6.752 -5.220 20.795 1.00 86.38 102 ALA A C 1
ATOM 803 O O . ALA A 1 102 ? -5.954 -4.518 21.417 1.00 86.38 102 ALA A O 1
ATOM 804 N N . ARG A 1 103 ? -6.350 -6.174 19.957 1.00 89.00 103 ARG A N 1
ATOM 805 C CA . ARG A 1 103 ? -4.954 -6.374 19.561 1.00 89.00 103 ARG A CA 1
ATOM 806 C C . ARG A 1 103 ? -4.870 -6.202 18.064 1.00 89.00 103 ARG A C 1
ATOM 808 O O . ARG A 1 103 ? -5.555 -6.916 17.337 1.00 89.00 103 ARG A O 1
ATOM 815 N N . VAL A 1 104 ? -4.045 -5.267 17.620 1.00 87.31 104 VAL A N 1
ATOM 816 C CA . VAL A 1 104 ? -3.865 -4.990 16.196 1.00 87.31 104 VAL A CA 1
ATOM 817 C C . VAL A 1 104 ? -2.429 -5.259 15.787 1.00 87.31 104 VAL A C 1
ATOM 819 O O . VAL A 1 104 ? -1.491 -5.085 16.567 1.00 87.31 104 VAL A O 1
ATOM 822 N N . LYS A 1 105 ? -2.270 -5.715 14.550 1.00 87.44 105 LYS A N 1
ATOM 823 C CA . LYS A 1 105 ? -0.980 -5.939 13.910 1.00 87.44 105 LYS A CA 1
ATOM 824 C C . LYS A 1 105 ? -0.923 -5.070 12.664 1.00 87.44 105 LYS A C 1
ATOM 826 O O . LYS A 1 105 ? -1.901 -5.011 11.923 1.00 87.44 105 LYS A O 1
ATOM 831 N N . LEU A 1 106 ? 0.209 -4.413 12.444 1.00 84.75 106 LEU A N 1
ATOM 832 C CA . LEU A 1 106 ? 0.424 -3.653 11.219 1.00 84.75 106 LEU A CA 1
ATOM 833 C C . LEU A 1 106 ? 0.518 -4.608 10.024 1.00 84.75 106 LEU A C 1
ATOM 835 O O . LEU A 1 106 ? 1.156 -5.660 10.109 1.00 84.75 106 LEU A O 1
ATOM 839 N N . SER A 1 107 ? -0.114 -4.224 8.922 1.00 84.69 107 SER A N 1
ATOM 840 C CA . SER A 1 107 ? -0.043 -4.912 7.636 1.00 84.69 107 SER A CA 1
ATOM 841 C C . SER A 1 107 ? 0.778 -4.098 6.645 1.00 84.69 107 SER A C 1
ATOM 843 O O . SER A 1 107 ? 0.885 -2.879 6.778 1.00 84.69 107 SER A O 1
ATOM 845 N N . TRP A 1 108 ? 1.333 -4.765 5.633 1.00 86.06 108 TRP A N 1
ATOM 846 C CA . TRP A 1 108 ? 2.009 -4.076 4.540 1.00 86.06 108 TRP A CA 1
ATOM 847 C C . TRP A 1 108 ? 1.018 -3.143 3.819 1.00 86.06 108 TRP A C 1
ATOM 849 O O . TRP A 1 108 ? -0.117 -3.562 3.555 1.00 86.06 108 TRP A O 1
ATOM 859 N N . PRO A 1 109 ? 1.403 -1.893 3.515 1.00 82.19 109 PRO A N 1
ATOM 860 C CA . PRO A 1 109 ? 0.554 -0.951 2.798 1.00 82.19 109 PRO A CA 1
ATOM 861 C C . PRO A 1 109 ? 0.248 -1.475 1.391 1.00 82.19 109 PRO A C 1
ATOM 863 O O . PRO A 1 109 ? 1.150 -1.828 0.632 1.00 82.19 109 PRO A O 1
ATOM 866 N N . ARG A 1 110 ? -1.033 -1.509 1.019 1.00 80.56 110 ARG A N 1
ATOM 867 C CA . ARG A 1 110 ? -1.461 -1.862 -0.340 1.00 80.56 110 ARG A CA 1
ATOM 868 C C . ARG A 1 110 ? -1.912 -0.598 -1.055 1.00 80.56 110 ARG A C 1
ATOM 870 O O . ARG A 1 110 ? -2.789 0.097 -0.555 1.00 80.56 110 ARG A O 1
ATOM 877 N N . LEU A 1 111 ? -1.319 -0.318 -2.215 1.00 81.25 111 LEU A N 1
ATOM 878 C CA . LEU A 1 111 ? -1.738 0.813 -3.044 1.00 81.25 111 LEU A CA 1
ATOM 879 C C . LEU A 1 111 ? -3.045 0.520 -3.788 1.00 81.25 111 LEU A C 1
ATOM 881 O O . LEU A 1 111 ? -3.885 1.399 -3.964 1.00 81.25 111 LEU A O 1
ATOM 885 N N . ALA A 1 112 ? -3.175 -0.710 -4.270 1.00 83.50 112 ALA A N 1
ATOM 886 C CA . ALA A 1 112 ? -4.278 -1.140 -5.098 1.00 83.50 112 ALA A CA 1
ATOM 887 C C . ALA A 1 112 ? -4.741 -2.535 -4.683 1.00 83.50 112 ALA A C 1
ATOM 889 O O . ALA A 1 112 ? -3.999 -3.307 -4.065 1.00 83.50 112 ALA A O 1
ATOM 890 N N . GLN A 1 113 ? -5.989 -2.834 -5.022 1.00 78.94 113 GLN A N 1
ATOM 891 C CA . GLN A 1 113 ? -6.551 -4.170 -4.878 1.00 78.94 113 GLN A CA 1
ATOM 892 C C . GLN A 1 113 ? -6.099 -5.073 -6.025 1.00 78.94 113 GLN A C 1
ATOM 894 O O . GLN A 1 113 ? -5.681 -4.595 -7.082 1.00 78.94 113 GLN A O 1
ATOM 899 N N . ASP A 1 114 ? -6.217 -6.381 -5.809 1.00 76.00 114 ASP A N 1
ATOM 900 C CA . ASP A 1 114 ? -5.882 -7.371 -6.824 1.00 76.00 114 ASP A CA 1
ATOM 901 C C . ASP A 1 114 ? -6.793 -7.210 -8.040 1.00 76.00 114 ASP A C 1
ATOM 903 O O . ASP A 1 114 ? -8.023 -7.159 -7.936 1.00 76.00 114 ASP A O 1
ATOM 907 N N . LEU A 1 115 ? -6.171 -7.119 -9.210 1.00 77.69 115 LEU A N 1
ATOM 908 C CA . LEU A 1 115 ? -6.871 -6.920 -10.462 1.00 77.69 115 LEU A CA 1
ATOM 909 C C . LEU A 1 115 ? -7.029 -8.270 -11.165 1.00 77.69 115 LEU A C 1
ATOM 911 O O . LEU A 1 115 ? -6.092 -8.789 -11.765 1.00 77.69 115 LEU A O 1
ATOM 915 N N . VAL A 1 116 ? -8.230 -8.842 -11.087 1.00 80.50 116 VAL A N 1
ATOM 916 C CA . VAL A 1 116 ? -8.539 -10.135 -11.710 1.00 80.50 116 VAL A CA 1
ATOM 917 C C . VAL A 1 116 ? -9.337 -9.920 -12.994 1.00 80.50 116 VAL A C 1
ATOM 919 O O . VAL A 1 116 ? -10.491 -9.461 -12.988 1.00 80.50 116 VAL A O 1
ATOM 922 N N . PHE A 1 117 ? -8.714 -10.267 -14.118 1.00 81.88 117 PHE A N 1
ATOM 923 C CA . PHE A 1 117 ? -9.387 -10.307 -15.409 1.00 81.88 117 PHE A CA 1
ATOM 924 C C . PHE A 1 117 ? -10.149 -11.628 -15.573 1.00 81.88 117 PHE A C 1
ATOM 926 O O . PHE A 1 117 ? -9.622 -12.691 -15.246 1.00 81.88 117 PHE A O 1
ATOM 933 N N . PRO A 1 118 ? -11.401 -11.586 -16.055 1.00 81.00 118 PRO A N 1
ATOM 934 C CA . PRO A 1 118 ? -12.134 -12.798 -16.377 1.00 81.00 118 PRO A CA 1
ATOM 935 C C . PRO A 1 118 ? -11.558 -13.428 -17.649 1.00 81.00 118 PRO A C 1
ATOM 937 O O . PRO A 1 118 ? -11.007 -12.725 -18.497 1.00 81.00 118 PRO A O 1
ATOM 940 N N . LEU A 1 119 ? -11.751 -14.739 -17.812 1.00 82.94 119 LEU A N 1
ATOM 941 C CA . LEU A 1 119 ? -11.421 -15.420 -19.061 1.00 82.94 119 LEU A CA 1
ATOM 942 C C . LEU A 1 119 ? -12.182 -14.774 -20.225 1.00 82.94 119 LEU A C 1
ATOM 944 O O . LEU A 1 119 ? -13.410 -14.656 -20.182 1.00 82.94 119 LEU A O 1
ATOM 948 N N . THR A 1 120 ? -11.462 -14.401 -21.278 1.00 83.44 120 THR A N 1
ATOM 949 C CA . THR A 1 120 ? -12.047 -13.823 -22.488 1.00 83.44 120 THR A CA 1
ATOM 950 C C . THR A 1 120 ? -11.560 -14.492 -23.755 1.00 83.44 120 THR A C 1
ATOM 952 O O . THR A 1 120 ? -10.458 -15.027 -23.836 1.00 83.44 120 THR A O 1
ATOM 955 N N . GLN A 1 121 ? -12.445 -14.504 -24.751 1.00 86.12 121 GLN A N 1
ATOM 956 C CA . GLN A 1 121 ? -12.151 -15.051 -26.067 1.00 86.12 121 GLN A CA 1
ATOM 957 C C . GLN A 1 121 ? -11.155 -14.156 -26.807 1.00 86.12 121 GLN A C 1
ATOM 959 O O . GLN A 1 121 ? -11.193 -12.930 -26.684 1.00 86.12 121 GLN A O 1
ATOM 964 N N . VAL A 1 122 ? -10.294 -14.780 -27.612 1.00 86.44 122 VAL A N 1
ATOM 965 C CA . VAL A 1 122 ? -9.347 -14.073 -28.480 1.00 86.44 122 VAL A CA 1
ATOM 966 C C . VAL A 1 122 ? -10.113 -13.112 -29.393 1.00 86.44 122 VAL A C 1
ATOM 968 O O . VAL A 1 122 ? -11.061 -13.514 -30.061 1.00 86.44 122 VAL A O 1
ATOM 971 N N . GLY A 1 123 ? -9.700 -11.844 -29.408 1.00 87.56 123 GLY A N 1
ATOM 972 C CA . GLY A 1 123 ? -10.348 -10.774 -30.174 1.00 87.56 123 GLY A CA 1
ATOM 973 C C . GLY A 1 123 ? -11.314 -9.900 -29.367 1.00 87.56 123 GLY A C 1
ATOM 974 O O . GLY A 1 123 ? -11.685 -8.832 -29.847 1.00 87.56 123 GLY A O 1
ATOM 975 N N . ASN A 1 124 ? -11.669 -10.293 -28.137 1.00 87.31 124 ASN A N 1
ATOM 976 C CA . ASN A 1 124 ? -12.454 -9.454 -27.230 1.00 87.31 124 ASN A CA 1
ATOM 977 C C . ASN A 1 124 ? -11.562 -8.645 -26.282 1.00 87.31 124 ASN A C 1
ATOM 979 O O . ASN A 1 124 ? -10.501 -9.098 -25.854 1.00 87.31 124 ASN A O 1
ATOM 983 N N . THR A 1 125 ? -12.046 -7.467 -25.890 1.00 87.44 125 THR A N 1
ATOM 984 C CA . THR A 1 125 ? -11.366 -6.578 -24.940 1.00 87.44 125 THR A CA 1
ATOM 985 C C . THR A 1 125 ? -12.026 -6.657 -23.568 1.00 87.44 125 THR A C 1
ATOM 987 O O . THR A 1 125 ? -13.240 -6.506 -23.442 1.00 87.44 125 THR A O 1
ATOM 990 N N . THR A 1 126 ? -11.223 -6.839 -22.521 1.00 86.81 126 THR A N 1
ATOM 991 C CA . THR A 1 126 ? -11.660 -6.708 -21.125 1.00 86.81 126 THR A CA 1
ATOM 992 C C . THR A 1 126 ? -11.248 -5.377 -20.540 1.00 86.81 126 THR A C 1
ATOM 994 O O . THR A 1 126 ? -10.139 -4.907 -20.776 1.00 86.81 126 THR A O 1
ATOM 997 N N . GLN A 1 127 ? -12.104 -4.820 -19.691 1.00 87.44 127 GLN A N 1
ATOM 998 C CA . GLN A 1 127 ? -11.799 -3.622 -18.920 1.00 87.44 127 GLN A CA 1
ATOM 999 C C . GLN A 1 127 ? -12.067 -3.884 -17.437 1.00 87.44 127 GLN A C 1
ATOM 1001 O O . GLN A 1 127 ? -13.035 -4.557 -17.065 1.00 87.44 127 GLN A O 1
ATOM 1006 N N . ARG A 1 128 ? -11.184 -3.362 -16.586 1.00 85.00 128 ARG A N 1
ATOM 1007 C CA . ARG A 1 128 ? -11.298 -3.397 -15.127 1.00 85.00 128 ARG A CA 1
ATOM 1008 C C . ARG A 1 128 ? -10.902 -2.039 -14.569 1.00 85.00 128 ARG A C 1
ATOM 1010 O O . ARG A 1 128 ? -9.966 -1.417 -15.061 1.00 85.00 128 ARG A O 1
ATOM 1017 N N . LEU A 1 129 ? -11.634 -1.594 -13.553 1.00 87.06 129 LEU A N 1
ATOM 1018 C CA . LEU A 1 129 ? -11.305 -0.381 -12.823 1.00 87.06 129 LEU A CA 1
ATOM 1019 C C . LEU A 1 129 ? -10.229 -0.713 -11.789 1.00 87.06 129 LEU A C 1
ATOM 1021 O O . LEU A 1 129 ? -10.453 -1.553 -10.919 1.00 87.06 129 LEU A O 1
ATOM 1025 N N . LEU A 1 130 ? -9.086 -0.041 -11.881 1.00 85.31 130 LEU A N 1
ATOM 1026 C CA . LEU A 1 130 ? -8.046 -0.084 -10.863 1.00 85.31 130 LEU A CA 1
ATOM 1027 C C . LEU A 1 130 ? -8.205 1.133 -9.952 1.00 85.31 130 LEU A C 1
ATOM 1029 O O . LEU A 1 130 ? -7.984 2.263 -10.385 1.00 85.31 130 LEU A O 1
ATOM 1033 N N . LEU A 1 131 ? -8.590 0.904 -8.698 1.00 86.06 131 LEU A N 1
ATOM 1034 C CA . LEU A 1 131 ? -8.606 1.959 -7.692 1.00 86.06 131 LEU A CA 1
ATOM 1035 C C . LEU A 1 131 ? -7.241 2.028 -7.006 1.00 86.06 131 LEU A C 1
ATOM 1037 O O . LEU A 1 131 ? -6.759 1.032 -6.466 1.00 86.06 131 LEU A O 1
ATOM 1041 N N . VAL A 1 132 ? -6.655 3.220 -7.025 1.00 85.19 132 VAL A N 1
ATOM 1042 C CA . VAL A 1 132 ? -5.359 3.533 -6.428 1.00 85.19 132 VAL A CA 1
ATOM 1043 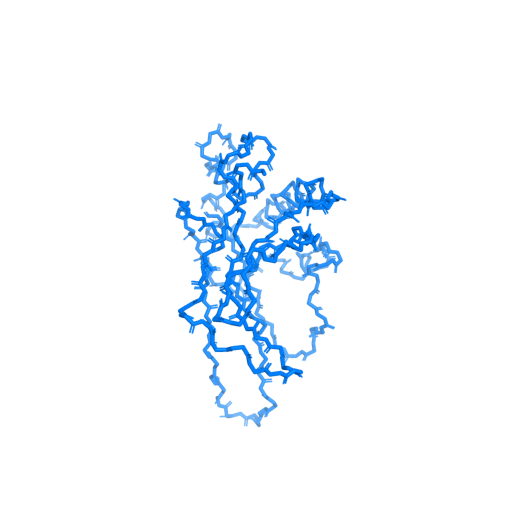C C . VAL A 1 132 ? -5.600 4.428 -5.218 1.00 85.19 132 VAL A C 1
ATOM 1045 O O . VAL A 1 132 ? -6.159 5.515 -5.356 1.00 85.19 132 VAL A O 1
ATOM 1048 N N . SER A 1 133 ? -5.204 3.973 -4.031 1.00 83.31 133 SER A N 1
ATOM 1049 C CA . SER A 1 133 ? -5.408 4.692 -2.770 1.00 83.31 133 SER A CA 1
ATOM 1050 C C . SER A 1 133 ? -4.085 4.911 -2.053 1.00 83.31 133 SER A C 1
ATOM 1052 O O . SER A 1 133 ? -3.446 3.938 -1.661 1.00 83.31 133 SER A O 1
ATOM 1054 N N . ASN A 1 134 ? -3.692 6.170 -1.844 1.00 83.50 134 ASN A N 1
ATOM 1055 C CA . ASN A 1 134 ? -2.478 6.492 -1.098 1.00 83.50 134 ASN A CA 1
ATOM 1056 C C . ASN A 1 134 ? -2.600 5.982 0.354 1.00 83.50 134 ASN A C 1
ATOM 1058 O O . ASN A 1 134 ? -3.463 6.472 1.085 1.00 83.50 134 ASN A O 1
ATOM 1062 N N . PRO A 1 135 ? -1.772 5.009 0.782 1.00 77.25 135 PRO A N 1
ATOM 1063 C CA . PRO A 1 135 ? -1.803 4.510 2.153 1.00 77.25 135 PRO A CA 1
ATOM 1064 C C . PRO A 1 135 ? -1.136 5.479 3.145 1.00 77.25 135 PRO A C 1
ATOM 1066 O O . PRO A 1 135 ? -1.309 5.328 4.353 1.00 77.25 135 PRO A O 1
ATOM 1069 N N . GLY A 1 136 ? -0.363 6.454 2.657 1.00 72.75 136 GLY A N 1
ATOM 1070 C CA . GLY A 1 136 ? 0.222 7.519 3.462 1.00 72.75 136 GLY A CA 1
ATOM 1071 C C . GLY A 1 136 ? -0.802 8.598 3.817 1.00 72.75 136 GLY A C 1
ATOM 1072 O O . GLY A 1 136 ? -1.663 8.956 3.018 1.00 72.75 136 GLY A O 1
ATOM 1073 N N . THR A 1 137 ? -0.692 9.150 5.024 1.00 66.94 137 THR A N 1
ATOM 1074 C CA . THR A 1 137 ? -1.614 10.171 5.550 1.00 66.94 137 THR A CA 1
ATOM 1075 C C . THR A 1 137 ? -1.343 11.576 5.012 1.00 66.94 137 THR A C 1
ATOM 1077 O O . THR A 1 137 ? -2.274 12.365 4.885 1.00 66.94 137 THR A O 1
ATOM 1080 N N . GLN A 1 138 ? -0.085 11.913 4.716 1.00 67.25 138 GLN A N 1
ATOM 1081 C CA . GLN A 1 138 ? 0.314 13.294 4.396 1.00 67.25 138 GLN A CA 1
ATOM 1082 C C . GLN A 1 138 ? 1.449 13.418 3.365 1.00 67.25 138 GLN A C 1
ATOM 1084 O O . GLN A 1 138 ? 1.816 14.532 2.996 1.00 67.25 138 GLN A O 1
ATOM 1089 N N . GLN A 1 139 ? 2.038 12.308 2.913 1.00 71.00 139 GLN A N 1
ATOM 1090 C CA . GLN A 1 139 ? 3.118 12.344 1.923 1.00 71.00 139 GLN A CA 1
ATOM 1091 C C . GLN A 1 139 ? 2.531 12.215 0.511 1.00 71.00 139 GLN A C 1
ATOM 1093 O O . GLN A 1 139 ? 1.637 11.381 0.313 1.00 71.00 139 GLN A O 1
ATOM 1098 N N . PRO A 1 140 ? 2.981 13.040 -0.456 1.00 74.75 140 PRO A N 1
ATOM 1099 C CA . PRO A 1 140 ? 2.577 12.872 -1.844 1.00 74.75 140 PRO A CA 1
ATOM 1100 C C . PRO A 1 140 ? 3.039 11.500 -2.325 1.00 74.75 140 PRO A C 1
ATOM 1102 O O . PRO A 1 140 ? 4.131 11.070 -1.967 1.00 74.75 140 PRO A O 1
ATOM 1105 N N . LEU A 1 141 ? 2.183 10.838 -3.101 1.00 77.94 141 LEU A N 1
ATOM 1106 C CA . LEU A 1 141 ? 2.496 9.554 -3.704 1.00 77.94 141 LEU A CA 1
ATOM 1107 C C . LEU A 1 141 ? 2.728 9.735 -5.202 1.00 77.94 141 LEU A C 1
ATOM 1109 O O . LEU A 1 141 ? 1.820 10.194 -5.905 1.00 77.94 141 LEU A O 1
ATOM 1113 N N . VAL A 1 142 ? 3.892 9.327 -5.694 1.00 79.38 142 VAL A N 1
ATOM 1114 C CA . VAL A 1 142 ? 4.149 9.172 -7.128 1.00 79.38 142 VAL A CA 1
ATOM 1115 C C . VAL A 1 142 ? 3.851 7.724 -7.537 1.00 79.38 142 VAL A C 1
ATOM 1117 O O . VAL A 1 142 ? 4.129 6.761 -6.826 1.00 79.38 142 VAL A O 1
ATOM 1120 N N . VAL A 1 143 ? 3.181 7.542 -8.676 1.00 81.81 143 VAL A N 1
ATOM 1121 C CA . VAL A 1 143 ? 2.812 6.211 -9.181 1.00 81.81 143 VAL A CA 1
ATOM 1122 C C . VAL A 1 143 ? 3.147 6.139 -10.658 1.00 81.81 143 VAL A C 1
ATOM 1124 O O . VAL A 1 143 ? 2.670 6.960 -11.442 1.00 81.81 143 VAL A O 1
ATOM 1127 N N . GLN A 1 144 ? 3.928 5.130 -11.038 1.00 85.75 144 GLN A N 1
ATOM 1128 C CA . GLN A 1 144 ? 4.252 4.836 -12.426 1.00 85.75 144 GLN A CA 1
ATOM 1129 C C . GLN A 1 144 ? 3.615 3.503 -12.828 1.00 85.75 144 GLN A C 1
ATOM 1131 O O . GLN A 1 144 ? 3.943 2.448 -12.296 1.00 85.75 144 GLN A O 1
ATOM 1136 N N . LEU A 1 145 ? 2.686 3.545 -13.784 1.00 85.38 145 LEU A N 1
ATOM 1137 C CA . LEU A 1 145 ? 2.061 2.341 -14.328 1.00 85.38 145 LEU A CA 1
ATOM 1138 C C . LEU A 1 145 ? 2.886 1.835 -15.509 1.00 85.38 145 LEU A C 1
ATOM 1140 O O . LEU A 1 145 ? 2.916 2.474 -16.560 1.00 85.38 145 LEU A O 1
ATOM 1144 N N . VAL A 1 146 ? 3.540 0.687 -15.337 1.00 86.44 146 VAL A N 1
ATOM 1145 C CA . VAL A 1 146 ? 4.409 0.083 -16.353 1.00 86.44 146 VAL A CA 1
ATOM 1146 C C . VAL A 1 146 ? 3.910 -1.322 -16.674 1.00 86.44 146 VAL A C 1
ATOM 1148 O O . VAL A 1 146 ? 3.570 -2.104 -15.790 1.00 86.44 146 VAL A O 1
ATOM 1151 N N . LEU A 1 147 ? 3.832 -1.651 -17.962 1.00 85.62 147 LEU A N 1
ATOM 1152 C CA . LEU A 1 147 ? 3.543 -3.018 -18.392 1.00 85.62 147 LEU A CA 1
ATOM 1153 C C . LEU A 1 147 ? 4.784 -3.889 -18.203 1.00 85.62 147 LEU A C 1
ATOM 1155 O O . LEU A 1 147 ? 5.898 -3.413 -18.407 1.00 85.62 147 LEU A O 1
ATOM 1159 N N . GLU A 1 148 ? 4.603 -5.176 -17.900 1.00 84.44 148 GLU A N 1
ATOM 1160 C CA . GLU A 1 148 ? 5.738 -6.085 -17.678 1.00 84.44 148 GLU A CA 1
ATOM 1161 C C . GLU A 1 148 ? 6.722 -6.080 -18.860 1.00 84.44 148 GLU A C 1
ATOM 1163 O O . GLU A 1 148 ? 7.932 -6.034 -18.670 1.00 84.44 148 GLU A O 1
ATOM 1168 N N . THR A 1 149 ? 6.199 -6.015 -20.086 1.00 86.06 149 THR A N 1
ATOM 1169 C CA . THR A 1 149 ? 6.993 -5.991 -21.323 1.00 86.06 149 THR A CA 1
ATOM 1170 C C . THR A 1 149 ? 7.854 -4.741 -21.497 1.00 86.06 149 THR A C 1
ATOM 1172 O O . THR A 1 149 ? 8.773 -4.750 -22.310 1.00 86.06 149 THR A O 1
ATOM 1175 N N . ALA A 1 150 ? 7.528 -3.652 -20.801 1.00 88.00 150 ALA A N 1
ATOM 1176 C CA . ALA A 1 150 ? 8.253 -2.387 -20.866 1.00 88.00 150 ALA A CA 1
ATOM 1177 C C . ALA A 1 150 ? 9.237 -2.213 -19.700 1.00 88.00 150 ALA A C 1
ATOM 1179 O O . ALA A 1 150 ? 10.105 -1.346 -19.768 1.00 88.00 150 ALA A O 1
ATOM 1180 N N . TYR A 1 151 ? 9.111 -3.017 -18.641 1.00 90.81 151 TYR A N 1
ATOM 1181 C CA . TYR A 1 151 ? 9.966 -2.912 -17.467 1.00 90.81 151 TYR A CA 1
ATOM 1182 C C . TYR A 1 151 ? 11.243 -3.763 -17.642 1.00 90.81 151 TYR A C 1
ATOM 1184 O O . TYR A 1 151 ? 11.147 -4.952 -17.967 1.00 90.81 151 TYR A O 1
ATOM 1192 N N . P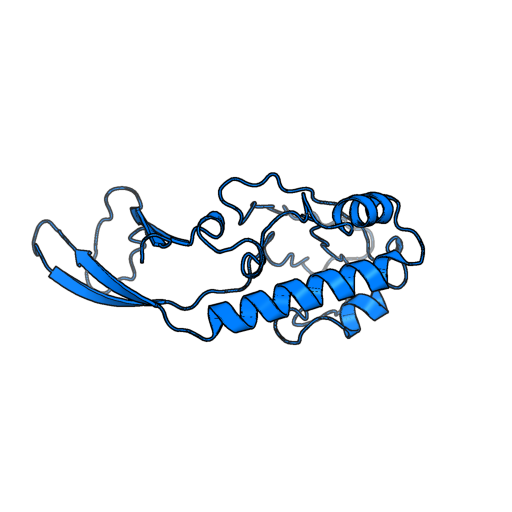RO A 1 152 ? 12.449 -3.205 -17.416 1.00 90.69 152 PRO A N 1
ATOM 1193 C CA . PRO A 1 152 ? 13.697 -3.955 -17.540 1.00 90.69 152 PRO A CA 1
ATOM 1194 C C . PRO A 1 152 ? 13.719 -5.170 -16.605 1.00 90.69 152 PRO A C 1
ATOM 1196 O O . PRO A 1 152 ? 13.532 -5.037 -15.404 1.00 90.69 152 PRO A O 1
ATOM 1199 N N . SER A 1 153 ? 13.971 -6.371 -17.129 1.00 88.88 153 SER A N 1
ATOM 1200 C CA . SER A 1 153 ? 14.143 -7.587 -16.310 1.00 88.88 153 SER A CA 1
ATOM 1201 C C . SER A 1 153 ? 13.007 -7.858 -15.303 1.00 88.88 153 SER A C 1
ATOM 1203 O O . SER A 1 153 ? 13.261 -8.328 -14.193 1.00 88.88 153 SER A O 1
ATOM 1205 N N . ALA A 1 154 ? 11.751 -7.598 -15.677 1.00 87.81 154 ALA A N 1
ATOM 1206 C CA . ALA A 1 154 ? 10.602 -7.700 -14.771 1.00 87.81 154 ALA A CA 1
ATOM 1207 C C . ALA A 1 154 ? 10.450 -9.070 -14.080 1.00 87.81 154 ALA A C 1
ATOM 1209 O O . ALA A 1 154 ? 10.148 -9.129 -12.889 1.00 87.81 154 ALA A O 1
ATOM 1210 N N . ALA A 1 155 ? 10.743 -10.165 -14.791 1.00 86.81 155 ALA A N 1
ATOM 1211 C CA . ALA A 1 155 ? 10.746 -11.513 -14.221 1.00 86.81 155 ALA A CA 1
ATOM 1212 C C . ALA A 1 155 ? 11.713 -11.643 -13.028 1.00 86.81 155 ALA A C 1
ATOM 1214 O O . ALA A 1 155 ? 11.349 -12.200 -11.996 1.00 86.81 155 ALA A O 1
ATOM 1215 N N . SER A 1 156 ? 12.907 -11.041 -13.126 1.00 87.19 156 SER A N 1
ATOM 1216 C CA . SER A 1 156 ? 13.883 -11.023 -12.030 1.00 87.19 156 SER A CA 1
ATOM 1217 C C . SER A 1 156 ? 13.332 -10.294 -10.805 1.00 87.19 156 SER A C 1
ATOM 1219 O O . SER A 1 156 ? 13.484 -10.768 -9.680 1.00 87.19 156 SER A O 1
ATOM 1221 N N . VAL A 1 157 ? 12.643 -9.165 -10.997 1.00 88.75 157 VAL A N 1
ATOM 1222 C CA . VAL A 1 157 ? 12.021 -8.435 -9.881 1.00 88.75 157 VAL A CA 1
ATOM 1223 C C . VAL A 1 157 ? 10.959 -9.289 -9.200 1.00 88.75 157 VAL A C 1
ATOM 1225 O O . VAL A 1 157 ? 10.987 -9.424 -7.979 1.00 88.75 157 VAL A O 1
ATOM 1228 N N . LEU A 1 158 ? 10.072 -9.915 -9.977 1.00 87.38 158 LEU A N 1
ATOM 1229 C CA . LEU A 1 158 ? 9.009 -10.785 -9.465 1.00 87.38 158 LEU A CA 1
ATOM 1230 C C . LEU A 1 158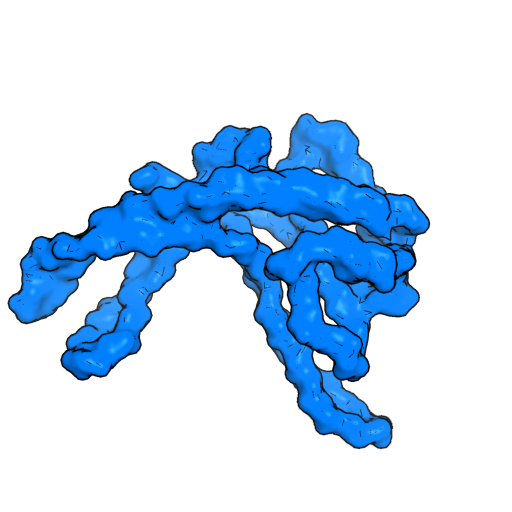 ? 9.562 -11.978 -8.668 1.00 87.38 158 LEU A C 1
ATOM 1232 O O . LEU A 1 158 ? 9.047 -12.296 -7.590 1.00 87.38 158 LEU A O 1
ATOM 1236 N N . ASP A 1 159 ? 10.639 -12.600 -9.148 1.00 87.56 159 ASP A N 1
ATOM 1237 C CA . ASP A 1 159 ? 11.289 -13.729 -8.476 1.00 87.56 159 ASP A CA 1
ATOM 1238 C C . ASP A 1 159 ? 11.912 -13.334 -7.131 1.00 87.56 159 ASP A C 1
ATOM 1240 O O . ASP A 1 159 ? 11.860 -14.112 -6.166 1.00 87.56 159 ASP A O 1
ATOM 1244 N N . ASN A 1 160 ? 12.435 -12.108 -7.046 1.00 89.25 160 ASN A N 1
ATOM 1245 C CA . ASN A 1 160 ? 13.101 -11.555 -5.868 1.00 89.25 160 ASN A CA 1
ATOM 1246 C C . ASN A 1 160 ? 12.159 -10.823 -4.894 1.00 89.25 160 ASN A C 1
ATOM 1248 O O . ASN A 1 160 ? 12.612 -10.333 -3.857 1.00 89.25 160 ASN A O 1
ATOM 1252 N N . LEU A 1 161 ? 10.848 -10.776 -5.162 1.00 88.94 161 LEU A N 1
ATOM 1253 C CA . LEU A 1 161 ? 9.886 -10.218 -4.210 1.00 88.94 161 LEU A CA 1
ATOM 1254 C C . LEU A 1 161 ? 9.871 -11.018 -2.891 1.00 88.94 161 LEU A C 1
ATOM 1256 O O . LEU A 1 161 ? 9.921 -12.255 -2.906 1.00 88.94 161 LEU A O 1
ATOM 1260 N N . PRO A 1 162 ? 9.719 -10.353 -1.730 1.00 87.19 162 PRO A N 1
ATOM 1261 C CA . PRO A 1 162 ? 9.498 -11.037 -0.463 1.00 87.19 162 PRO A CA 1
ATOM 1262 C C . PRO A 1 162 ? 8.293 -11.991 -0.533 1.00 87.19 162 PRO A C 1
ATOM 1264 O O . PRO A 1 162 ? 7.282 -11.634 -1.137 1.00 87.19 162 PRO A O 1
ATOM 1267 N N . PRO A 1 163 ? 8.315 -13.160 0.140 1.00 82.88 163 PRO A N 1
ATOM 1268 C CA . PRO A 1 163 ? 7.254 -14.167 0.024 1.00 82.88 163 PRO A CA 1
ATOM 1269 C C . PRO A 1 163 ? 5.839 -13.643 0.299 1.00 82.88 163 PRO A C 1
ATOM 1271 O O . PRO A 1 163 ? 4.899 -14.051 -0.365 1.00 82.88 163 PRO A O 1
ATOM 1274 N N . GLY A 1 164 ? 5.691 -12.711 1.248 1.00 79.50 164 GLY A N 1
ATOM 1275 C CA . GLY A 1 164 ? 4.395 -12.105 1.578 1.00 79.50 164 GLY A CA 1
ATOM 1276 C C . GLY A 1 164 ? 3.890 -11.067 0.568 1.00 79.50 164 GLY A C 1
ATOM 1277 O O . GLY A 1 164 ? 2.794 -10.554 0.753 1.00 79.50 164 GLY A O 1
ATOM 1278 N N . LEU A 1 165 ? 4.693 -10.729 -0.444 1.00 82.69 165 LEU A N 1
ATOM 1279 C CA . LEU A 1 165 ? 4.362 -9.800 -1.528 1.00 82.69 165 LEU A CA 1
ATOM 1280 C C . LEU A 1 165 ? 4.287 -10.497 -2.894 1.00 82.69 165 LEU A C 1
ATOM 1282 O O . LEU A 1 165 ? 3.955 -9.848 -3.883 1.00 82.69 165 LEU A O 1
ATOM 1286 N N . LYS A 1 166 ? 4.603 -11.798 -2.969 1.00 82.06 166 LYS A N 1
ATOM 1287 C CA . LYS A 1 166 ? 4.501 -12.551 -4.220 1.00 82.06 166 LYS A CA 1
ATOM 1288 C C . LYS A 1 166 ? 3.022 -12.721 -4.598 1.00 82.06 166 LYS A C 1
ATOM 1290 O O . LYS A 1 166 ? 2.239 -13.141 -3.745 1.00 82.06 166 LYS A O 1
ATOM 1295 N N . PRO A 1 167 ? 2.626 -12.418 -5.845 1.00 72.12 167 PRO A N 1
ATOM 1296 C CA . PRO A 1 167 ? 1.257 -12.640 -6.301 1.00 72.12 167 PRO A CA 1
ATOM 1297 C C . PRO A 1 167 ? 0.918 -14.140 -6.295 1.00 72.12 167 PRO A C 1
ATOM 1299 O O . PRO A 1 167 ? 1.730 -14.964 -6.715 1.00 72.12 167 PRO A O 1
ATOM 1302 N N . GLU A 1 168 ? -0.282 -14.499 -5.826 1.00 62.47 168 GLU A N 1
ATOM 1303 C CA . GLU A 1 168 ? -0.662 -15.899 -5.552 1.00 62.47 168 GLU A CA 1
ATOM 1304 C C . GLU A 1 168 ? -0.812 -16.791 -6.800 1.00 62.47 168 GLU A C 1
ATOM 1306 O O . GLU A 1 168 ? -0.783 -18.011 -6.665 1.00 62.47 168 GLU A O 1
ATOM 1311 N N . ALA A 1 169 ? -0.895 -16.242 -8.017 1.00 52.72 169 ALA A N 1
ATOM 1312 C CA . ALA A 1 169 ? -0.753 -17.018 -9.253 1.00 52.72 169 ALA A CA 1
ATOM 1313 C C . ALA A 1 169 ? -0.553 -16.105 -10.474 1.00 52.72 169 ALA A C 1
ATOM 1315 O O . ALA A 1 169 ? -1.493 -15.471 -10.947 1.00 52.72 169 ALA A O 1
ATOM 1316 N N . LEU A 1 170 ? 0.649 -16.090 -11.053 1.00 50.66 170 LEU A N 1
ATOM 1317 C CA . LEU A 1 170 ? 0.892 -15.530 -12.389 1.00 50.66 170 LEU A CA 1
ATOM 1318 C C . LEU A 1 170 ? 0.593 -16.600 -13.447 1.00 50.66 170 LEU A C 1
ATOM 1320 O O . LEU A 1 170 ? 1.494 -17.160 -14.061 1.00 50.66 170 LEU A O 1
ATOM 1324 N N . THR A 1 171 ? -0.683 -16.920 -13.653 1.00 40.03 171 THR A N 1
ATOM 1325 C CA . THR A 1 171 ? -1.109 -17.698 -14.828 1.00 40.03 171 THR A CA 1
ATOM 1326 C C . THR A 1 171 ? -1.893 -16.793 -15.768 1.00 40.03 171 THR A C 1
ATOM 1328 O O . THR A 1 171 ? -3.114 -16.723 -15.732 1.00 40.03 171 THR A O 1
ATOM 1331 N N . GLY A 1 172 ? -1.153 -16.084 -16.627 1.00 40.72 172 GLY A N 1
ATOM 1332 C CA . GLY A 1 172 ? -1.683 -15.583 -17.896 1.00 40.72 172 GLY A CA 1
ATOM 1333 C C . GLY A 1 172 ? -2.375 -14.217 -17.890 1.00 40.72 172 GLY A C 1
ATOM 1334 O O . GLY A 1 172 ? -3.461 -14.111 -18.438 1.00 40.72 172 GLY A O 1
ATOM 1335 N N . ALA A 1 173 ? -1.758 -13.178 -17.326 1.00 40.97 173 ALA A N 1
ATOM 1336 C CA . ALA A 1 173 ? -1.813 -11.793 -17.826 1.00 40.97 173 ALA A CA 1
ATOM 1337 C C . ALA A 1 173 ? -0.971 -10.915 -16.895 1.00 40.97 173 ALA A C 1
ATOM 1339 O O . ALA A 1 173 ? -1.226 -10.824 -15.698 1.00 40.97 173 ALA A O 1
ATOM 1340 N N . GLN A 1 174 ? 0.076 -10.325 -17.455 1.00 45.09 174 GLN A N 1
ATOM 1341 C CA . GLN A 1 174 ? 1.194 -9.749 -16.727 1.00 45.09 174 GLN A CA 1
ATOM 1342 C C . GLN A 1 174 ? 1.068 -8.226 -16.639 1.00 45.09 174 GLN A C 1
ATOM 1344 O O . GLN A 1 174 ? 1.236 -7.512 -17.628 1.00 45.09 174 GLN A O 1
ATOM 1349 N N . SER A 1 175 ? 0.768 -7.717 -15.448 1.00 44.12 175 SER A N 1
ATOM 1350 C CA . SER A 1 175 ? 0.856 -6.292 -15.135 1.00 44.12 175 SER A CA 1
ATOM 1351 C C . SER A 1 175 ? 1.555 -6.129 -13.796 1.00 44.12 175 SER A C 1
ATOM 1353 O O . SER A 1 175 ? 1.040 -6.563 -12.765 1.00 44.12 175 SER A O 1
ATOM 1355 N N . VAL A 1 176 ? 2.731 -5.511 -13.829 1.00 41.41 176 VAL A N 1
ATOM 1356 C CA . VAL A 1 176 ? 3.511 -5.177 -12.643 1.00 41.41 176 VAL A CA 1
ATOM 1357 C C . VAL A 1 176 ? 3.107 -3.769 -12.213 1.00 41.41 176 VAL A C 1
ATOM 1359 O O . VAL A 1 176 ? 3.430 -2.781 -12.862 1.00 41.41 176 VAL A O 1
ATOM 1362 N N . LEU A 1 177 ? 2.352 -3.674 -11.121 1.00 39.84 177 LEU A N 1
ATOM 1363 C CA . LEU A 1 177 ? 2.085 -2.402 -10.457 1.00 39.84 177 LEU A CA 1
ATOM 1364 C C . LEU A 1 177 ? 3.267 -2.080 -9.547 1.00 39.84 177 LEU A C 1
ATOM 1366 O O . LEU A 1 177 ? 3.345 -2.596 -8.432 1.00 39.84 177 LEU A O 1
ATOM 1370 N N . LEU A 1 178 ? 4.185 -1.241 -10.025 1.00 42.81 178 LEU A N 1
ATOM 1371 C CA . LEU A 1 178 ? 5.225 -0.665 -9.181 1.00 42.81 178 LEU A CA 1
ATOM 1372 C C . LEU A 1 178 ? 4.795 0.715 -8.696 1.00 42.81 178 LEU A C 1
ATOM 1374 O O . LEU A 1 178 ? 4.260 1.545 -9.425 1.00 42.81 178 LEU A O 1
ATOM 1378 N N . VAL A 1 179 ? 4.990 0.914 -7.401 1.00 38.56 179 VAL A N 1
ATOM 1379 C CA . VAL A 1 179 ? 4.592 2.114 -6.677 1.00 38.56 179 VAL A CA 1
ATOM 1380 C C . VAL A 1 179 ? 5.858 2.727 -6.132 1.00 38.56 179 VAL A C 1
ATOM 1382 O O . VAL A 1 179 ? 6.439 2.217 -5.173 1.00 38.56 179 VAL A O 1
ATOM 1385 N N . SER A 1 180 ? 6.297 3.804 -6.761 1.00 40.81 180 SER A N 1
ATOM 1386 C CA . SER A 1 180 ? 7.501 4.526 -6.383 1.00 40.81 180 SER A CA 1
ATOM 1387 C C . SER A 1 180 ? 7.106 5.805 -5.648 1.00 40.81 180 SER A C 1
ATOM 1389 O O . SER A 1 180 ? 6.800 6.785 -6.306 1.00 40.81 180 SER A O 1
ATOM 1391 N N . ALA A 1 181 ? 7.097 5.730 -4.309 1.00 40.75 181 ALA A N 1
ATOM 1392 C CA . ALA A 1 181 ? 7.042 6.830 -3.327 1.00 40.75 181 ALA A CA 1
ATOM 1393 C C . ALA A 1 181 ? 6.664 8.223 -3.851 1.00 40.75 181 ALA A C 1
ATOM 1395 O O . ALA A 1 181 ? 7.500 8.891 -4.491 1.00 40.75 181 ALA A O 1
#

Foldseek 3Di:
DVQKDWDADDPWDDDPPDDTRGTDIAGALVVPDPQLRLPDQPVPDPCNVVQVVCLVQPLCNLVSLLVSLVSSVVSLCVQQVDWDKDWDFDDDPVDGRDIDIDTDGDDDDDQWDDDDDDDDDPPDDDDDDIHGDDSHDDDDWDWDWDWCVRHRPSVVSLVSDDPVPRDPDPDDGTTDGDTDD

Radius of gyration: 20.43 Å; chains: 1; bounding box: 50×31×59 Å

InterPro domains:
  IPR039877 Transmembrane protein 131-like [PTHR22050] (8-156)
  IPR055436 TMEM131L, fourth Ig-like domain [PF24499] (115-167)

Organism: NCBI:txid1464854